Protein AF-A0A1N6IN02-F1 (afdb_monomer)

Solvent-accessible surface area (backbone atoms only — not comparable to full-atom values): 5648 Å² total; per-residue (Å²): 112,69,69,58,55,53,52,54,51,52,53,51,51,54,52,50,54,51,51,52,50,52,52,50,52,51,52,50,50,52,52,55,50,49,54,52,52,49,53,53,48,54,52,52,50,53,53,50,50,49,49,53,52,53,51,53,53,50,53,51,51,43,48,52,50,10,45,52,51,48,70,67,44,90,66,83,79,58,91,87,46,60,64,60,44,24,53,51,41,29,54,49,54,55,48,54,50,57,54,61,75,73,111

Mean predicted aligned error: 11.21 Å

Sequence (103 aa):
MEIIAIVISLASLIVAIRAIRVSKDIAKMQLEYEENAEKRREEKERLAEGKRKSEKRQEQLDWQEAERRARNSRFPIIEGTMKDRIEEEFRKIRSERILRGRN

Secondary structure (DSSP, 8-state):
-HHHHHHHHHHHHHHHHHHHHHHHHHHHHHHHHHHHHHHHHHHHHHHHHHHHHHHHHHHHHHHHHHHHHHHT-SSPPPTTTHHHHHHHHHHHHHHHHHHHTT-

Structure (mmCIF, N/CA/C/O backbone):
data_AF-A0A1N6IN02-F1
#
_entry.id   AF-A0A1N6IN02-F1
#
loop_
_atom_site.group_PDB
_atom_site.id
_atom_site.type_symbol
_atom_site.label_atom_id
_atom_site.label_alt_id
_atom_site.label_comp_id
_atom_site.label_asym_id
_atom_site.label_entity_id
_atom_site.label_seq_id
_atom_site.pdbx_PDB_ins_code
_atom_site.Cartn_x
_atom_site.Cartn_y
_atom_site.Cartn_z
_atom_site.occupancy
_atom_site.B_iso_or_equiv
_atom_site.auth_seq_id
_atom_site.auth_comp_id
_atom_site.auth_asym_id
_atom_site.auth_atom_id
_atom_site.pdbx_PDB_model_num
ATOM 1 N N . MET A 1 1 ? 32.975 -3.081 -61.814 1.00 61.88 1 MET A N 1
ATOM 2 C CA . MET A 1 1 ? 32.392 -4.095 -60.903 1.00 61.88 1 MET A CA 1
ATOM 3 C C . MET A 1 1 ? 32.920 -3.926 -59.478 1.00 61.88 1 MET A C 1
ATOM 5 O O . MET A 1 1 ? 32.109 -3.812 -58.572 1.00 61.88 1 MET A O 1
ATOM 9 N N . GLU A 1 2 ? 34.234 -3.793 -59.270 1.00 69.38 2 GLU A N 1
ATOM 10 C CA . GLU A 1 2 ? 34.852 -3.650 -57.933 1.00 69.38 2 GLU A CA 1
ATOM 11 C C . GLU A 1 2 ? 34.401 -2.402 -57.147 1.00 69.38 2 GLU A C 1
ATOM 13 O O . GLU A 1 2 ? 34.069 -2.501 -55.970 1.00 69.38 2 GLU A O 1
ATOM 18 N N . ILE A 1 3 ? 34.275 -1.243 -57.803 1.00 75.44 3 ILE A N 1
ATOM 19 C CA . ILE A 1 3 ? 33.822 0.009 -57.158 1.00 75.44 3 ILE A CA 1
ATOM 20 C C . ILE A 1 3 ? 32.387 -0.115 -56.617 1.00 75.44 3 ILE A C 1
ATOM 22 O O . ILE A 1 3 ? 32.084 0.365 -55.528 1.00 75.44 3 ILE A O 1
ATOM 26 N N . ILE A 1 4 ? 31.506 -0.806 -57.345 1.00 76.88 4 ILE A N 1
ATOM 27 C CA . ILE A 1 4 ? 30.104 -0.999 -56.943 1.00 76.88 4 ILE A CA 1
ATOM 28 C C . ILE A 1 4 ? 30.028 -1.899 -55.697 1.00 76.88 4 ILE A C 1
ATOM 30 O O . ILE A 1 4 ? 29.279 -1.600 -54.770 1.00 76.88 4 ILE A O 1
ATOM 34 N N . ALA A 1 5 ? 30.852 -2.949 -55.626 1.00 78.75 5 ALA A N 1
ATOM 35 C CA . ALA A 1 5 ? 30.935 -3.829 -54.459 1.00 78.75 5 ALA A CA 1
ATOM 36 C C . ALA A 1 5 ? 31.474 -3.109 -53.208 1.00 78.75 5 ALA A C 1
ATOM 38 O O . ALA A 1 5 ? 30.979 -3.341 -52.102 1.00 78.75 5 ALA A O 1
ATOM 39 N N . ILE A 1 6 ? 32.433 -2.191 -53.381 1.00 80.50 6 ILE A N 1
ATOM 40 C CA . ILE A 1 6 ? 32.952 -1.346 -52.295 1.00 80.50 6 ILE A CA 1
ATOM 41 C C . ILE A 1 6 ? 31.846 -0.426 -51.759 1.00 80.50 6 ILE A C 1
ATOM 43 O O . ILE A 1 6 ? 31.646 -0.349 -50.548 1.00 80.50 6 ILE A O 1
ATOM 47 N N . VAL A 1 7 ? 31.073 0.215 -52.641 1.00 82.06 7 VAL A N 1
ATOM 48 C CA . VAL A 1 7 ? 29.967 1.108 -52.247 1.00 82.06 7 VAL A CA 1
ATOM 49 C C . VAL A 1 7 ? 28.855 0.351 -51.509 1.00 82.06 7 VAL A C 1
ATOM 51 O O . VAL A 1 7 ? 28.382 0.820 -50.473 1.00 82.06 7 VAL A O 1
ATOM 54 N N . ILE A 1 8 ? 28.474 -0.843 -51.978 1.00 82.38 8 ILE A N 1
ATOM 55 C CA . ILE A 1 8 ? 27.462 -1.686 -51.313 1.00 82.38 8 ILE A CA 1
ATOM 56 C C . ILE A 1 8 ? 27.948 -2.144 -49.929 1.00 82.38 8 ILE A C 1
ATOM 58 O O . ILE A 1 8 ? 27.189 -2.106 -48.955 1.00 82.38 8 ILE A O 1
ATOM 62 N N . SER A 1 9 ? 29.225 -2.520 -49.820 1.00 79.62 9 SER A N 1
ATOM 63 C CA . SER A 1 9 ? 29.846 -2.901 -48.546 1.00 79.62 9 SER A CA 1
ATOM 64 C C . SER A 1 9 ? 29.845 -1.738 -47.549 1.00 79.62 9 SER A C 1
ATOM 66 O O . SER A 1 9 ? 29.503 -1.922 -46.380 1.00 79.62 9 SER A O 1
ATOM 68 N N . LEU A 1 10 ? 30.146 -0.520 -48.013 1.00 86.75 10 LEU A N 1
ATOM 69 C CA . LEU A 1 10 ? 30.140 0.680 -47.176 1.00 86.75 10 LEU A CA 1
ATOM 70 C C . LEU A 1 10 ? 28.727 1.026 -46.676 1.00 86.75 10 LEU A C 1
ATOM 72 O O . LEU A 1 10 ? 28.540 1.321 -45.496 1.00 86.75 10 LEU A O 1
ATOM 76 N N . ALA A 1 11 ? 27.723 0.946 -47.553 1.00 84.25 11 ALA A N 1
ATOM 77 C CA . ALA A 1 11 ? 26.327 1.191 -47.193 1.00 84.25 11 ALA A CA 1
ATOM 78 C C . ALA A 1 11 ? 25.824 0.177 -46.150 1.00 84.25 11 ALA A C 1
ATOM 80 O O . ALA A 1 11 ? 25.192 0.559 -45.163 1.00 84.25 11 ALA A O 1
ATOM 81 N N . SER A 1 12 ? 26.176 -1.100 -46.320 1.00 83.06 12 SER A N 1
ATOM 82 C CA . SER A 1 12 ? 25.832 -2.175 -45.380 1.00 83.06 12 SER A CA 1
ATOM 83 C C . SER A 1 12 ? 26.449 -1.942 -43.998 1.00 83.06 12 SER A C 1
ATOM 85 O O . SER A 1 12 ? 25.773 -2.095 -42.979 1.00 83.06 12 SER A O 1
ATOM 87 N N . LEU A 1 13 ? 27.705 -1.487 -43.953 1.00 88.19 13 LEU A N 1
ATOM 88 C CA . LEU A 1 13 ? 28.392 -1.159 -42.705 1.00 88.19 13 LEU A CA 1
ATOM 89 C C . LEU A 1 13 ? 27.721 0.010 -41.964 1.00 88.19 13 LEU A C 1
ATOM 91 O O . LEU A 1 13 ? 27.527 -0.056 -40.750 1.00 88.19 13 LEU A O 1
ATOM 95 N N . ILE A 1 14 ? 27.311 1.060 -42.682 1.00 85.31 14 ILE A N 1
ATOM 96 C CA . ILE A 1 14 ? 26.613 2.216 -42.095 1.00 85.31 14 ILE A CA 1
ATOM 97 C C . ILE A 1 14 ? 25.272 1.793 -41.478 1.00 85.31 14 ILE A C 1
ATOM 99 O O . ILE A 1 14 ? 24.951 2.199 -40.356 1.00 85.31 14 ILE A O 1
ATOM 103 N N . VAL A 1 15 ? 24.502 0.955 -42.180 1.00 86.19 15 VAL A N 1
ATOM 104 C CA . VAL A 1 15 ? 23.218 0.436 -41.684 1.00 86.19 15 VAL A CA 1
ATOM 105 C C . VAL A 1 15 ? 23.426 -0.440 -40.449 1.00 86.19 15 VAL A C 1
ATOM 107 O O . VAL A 1 15 ? 22.724 -0.252 -39.455 1.00 86.19 15 VAL A O 1
ATOM 110 N N . ALA A 1 16 ? 24.426 -1.324 -40.457 1.00 84.38 16 ALA A N 1
ATOM 111 C CA . ALA A 1 16 ? 24.751 -2.172 -39.312 1.00 84.38 16 ALA A CA 1
ATOM 112 C C . ALA A 1 16 ? 25.128 -1.346 -38.069 1.00 84.38 16 ALA A C 1
ATOM 114 O O . ALA A 1 16 ? 24.606 -1.585 -36.979 1.00 84.38 16 ALA A O 1
ATOM 115 N N . ILE A 1 17 ? 25.963 -0.311 -38.226 1.00 86.25 17 ILE A N 1
ATOM 116 C CA . ILE A 1 17 ? 26.329 0.595 -37.125 1.00 86.25 17 ILE A CA 1
ATOM 117 C C . ILE A 1 17 ? 25.088 1.297 -36.562 1.00 86.25 17 ILE A C 1
ATOM 119 O O . ILE A 1 17 ? 24.944 1.424 -35.342 1.00 86.25 17 ILE A O 1
ATOM 123 N N . ARG A 1 18 ? 24.176 1.751 -37.430 1.00 79.69 18 ARG A N 1
ATOM 124 C CA . ARG A 1 18 ? 22.944 2.423 -37.002 1.00 79.69 18 ARG A CA 1
ATOM 125 C C . ARG A 1 18 ? 21.998 1.466 -36.276 1.00 79.69 18 ARG A C 1
ATOM 127 O O . ARG A 1 18 ? 21.460 1.843 -35.239 1.00 79.69 18 ARG A O 1
ATOM 134 N N . ALA A 1 19 ? 21.862 0.231 -36.755 1.00 83.12 19 ALA A N 1
ATOM 135 C CA . ALA A 1 19 ? 21.071 -0.810 -36.103 1.00 83.12 19 ALA A CA 1
ATOM 136 C C . ALA A 1 19 ? 21.606 -1.155 -34.702 1.00 83.12 19 ALA A C 1
ATOM 138 O O . ALA A 1 19 ? 20.824 -1.276 -33.760 1.00 83.12 19 ALA A O 1
ATOM 139 N N . ILE A 1 20 ? 22.932 -1.230 -34.530 1.00 86.00 20 ILE A N 1
ATOM 140 C CA . ILE A 1 20 ? 23.557 -1.470 -33.218 1.00 86.00 20 ILE A CA 1
ATOM 141 C C . ILE A 1 20 ? 23.257 -0.324 -32.245 1.00 86.00 20 ILE A C 1
ATOM 143 O O . ILE A 1 20 ? 22.938 -0.581 -31.086 1.00 86.00 20 ILE A O 1
ATOM 147 N N . ARG A 1 21 ? 23.335 0.938 -32.692 1.00 84.94 21 ARG A N 1
ATOM 148 C CA . ARG A 1 21 ? 23.005 2.090 -31.831 1.00 84.94 21 ARG A CA 1
ATOM 149 C C . ARG A 1 21 ? 21.541 2.076 -31.404 1.00 84.94 21 ARG A C 1
ATOM 151 O O . ARG A 1 21 ? 21.277 2.133 -30.213 1.00 84.94 21 ARG A O 1
ATOM 158 N N . VAL A 1 22 ? 20.619 1.896 -32.351 1.00 86.81 22 VAL A N 1
ATOM 159 C CA . VAL A 1 22 ? 19.180 1.812 -32.050 1.00 86.81 22 VAL A CA 1
ATOM 160 C C . VAL A 1 22 ? 18.886 0.659 -31.088 1.00 86.81 22 VAL A C 1
ATOM 162 O O . VAL A 1 22 ? 18.123 0.829 -30.146 1.00 86.81 22 VAL A O 1
ATOM 165 N N . SER A 1 23 ? 19.541 -0.492 -31.261 1.00 84.56 23 SER A N 1
ATOM 166 C CA . SER A 1 23 ? 19.379 -1.631 -30.347 1.00 84.56 23 SER A CA 1
ATOM 167 C C . SER A 1 23 ? 19.861 -1.310 -28.928 1.00 84.56 23 SER A C 1
ATOM 169 O O . SER A 1 23 ? 19.213 -1.700 -27.960 1.00 84.56 23 SER A O 1
ATOM 171 N N . LYS A 1 24 ? 20.968 -0.568 -28.786 1.00 87.50 24 LYS A N 1
ATOM 172 C CA . LYS A 1 24 ? 21.455 -0.096 -27.479 1.00 87.50 24 LYS A CA 1
ATOM 173 C C . LYS A 1 24 ? 20.496 0.903 -26.834 1.00 87.50 24 LYS A C 1
ATOM 175 O O . LYS A 1 24 ? 20.250 0.801 -25.636 1.00 87.50 24 LYS A O 1
ATOM 180 N N . ASP A 1 25 ? 19.942 1.826 -27.615 1.00 87.94 25 ASP A N 1
ATOM 181 C CA . ASP A 1 25 ? 18.976 2.809 -27.118 1.00 87.94 25 ASP A CA 1
ATOM 182 C C . ASP A 1 25 ? 17.683 2.123 -26.648 1.00 87.94 25 ASP A C 1
ATOM 184 O O . ASP A 1 25 ? 17.174 2.432 -25.573 1.00 87.94 25 ASP A O 1
ATOM 188 N N . ILE A 1 26 ? 17.203 1.117 -27.390 1.00 88.19 26 ILE A N 1
ATOM 189 C CA . ILE 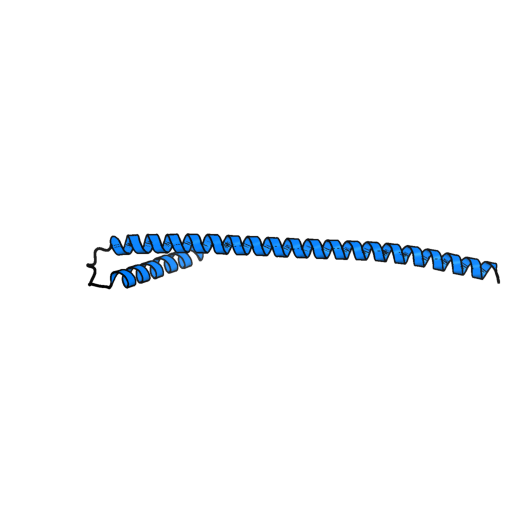A 1 26 ? 16.048 0.295 -26.997 1.00 88.19 26 ILE A CA 1
ATOM 190 C C . ILE A 1 26 ? 16.336 -0.480 -25.709 1.00 88.19 26 ILE A C 1
ATOM 192 O O . ILE A 1 26 ? 15.502 -0.477 -24.806 1.00 88.19 26 ILE A O 1
ATOM 196 N N . ALA A 1 27 ? 17.507 -1.113 -25.594 1.00 88.50 27 ALA A N 1
ATOM 197 C CA . ALA A 1 27 ? 17.887 -1.838 -24.382 1.00 88.50 27 ALA A CA 1
ATOM 198 C C . ALA A 1 27 ? 1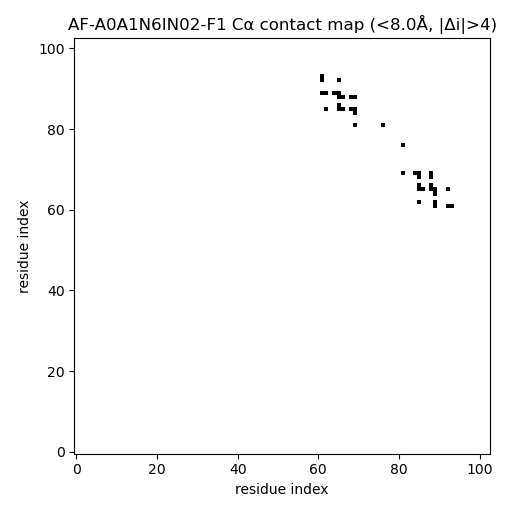7.947 -0.908 -23.160 1.00 88.50 27 ALA A C 1
ATOM 200 O O . ALA A 1 27 ? 17.483 -1.268 -22.080 1.00 88.50 27 ALA A O 1
ATOM 201 N N . LYS A 1 28 ? 18.455 0.319 -23.337 1.00 91.19 28 LYS A N 1
ATOM 202 C CA . LYS A 1 28 ? 18.464 1.334 -22.279 1.00 91.19 28 LYS A CA 1
ATOM 203 C C . LYS A 1 28 ? 17.047 1.747 -21.880 1.00 91.19 28 LYS A C 1
ATOM 205 O O . LYS A 1 28 ? 16.747 1.788 -20.692 1.00 91.19 28 LYS A O 1
ATOM 210 N N . MET A 1 29 ? 16.167 1.988 -22.853 1.00 89.62 29 MET A N 1
ATOM 211 C CA . MET A 1 29 ? 14.762 2.295 -22.575 1.00 89.62 29 MET A CA 1
ATOM 212 C C . MET A 1 29 ? 14.070 1.153 -21.827 1.00 89.62 29 MET A C 1
ATOM 214 O O . MET A 1 29 ? 13.355 1.414 -20.867 1.00 89.62 29 MET A O 1
ATOM 218 N N . GLN A 1 30 ? 14.284 -0.105 -22.226 1.00 88.06 30 GLN A N 1
ATOM 219 C CA . GLN A 1 30 ? 13.710 -1.266 -21.536 1.00 88.06 30 GLN A CA 1
ATOM 220 C C . GLN A 1 30 ? 14.152 -1.333 -20.072 1.00 88.06 30 GLN A C 1
ATOM 222 O O . GLN A 1 30 ? 13.309 -1.503 -19.196 1.00 88.06 30 GLN A O 1
ATOM 227 N N . LEU A 1 31 ? 15.439 -1.105 -19.806 1.00 90.94 31 LEU A N 1
ATOM 228 C CA . LEU A 1 31 ? 15.980 -1.094 -18.449 1.00 90.94 31 LEU A CA 1
ATOM 229 C C . LEU A 1 31 ? 15.384 0.044 -17.604 1.00 90.94 31 LEU A C 1
ATOM 231 O O . LEU A 1 31 ? 14.969 -0.179 -16.469 1.00 90.94 31 LEU A O 1
ATOM 235 N N . GLU A 1 32 ? 15.249 1.246 -18.172 1.00 91.50 32 GLU A N 1
ATOM 236 C CA . GLU A 1 32 ? 14.577 2.371 -17.504 1.00 91.50 32 GLU A CA 1
ATOM 237 C C . GLU A 1 32 ? 13.086 2.085 -17.241 1.00 91.50 32 GLU A C 1
ATOM 239 O O . GLU A 1 32 ? 12.538 2.495 -16.214 1.00 91.50 32 GLU A O 1
ATOM 244 N N . TYR A 1 33 ? 12.399 1.374 -18.142 1.00 91.12 33 TYR A N 1
ATOM 245 C CA . TYR A 1 33 ? 11.012 0.953 -17.926 1.00 91.12 33 TYR A CA 1
ATOM 246 C C . TYR A 1 33 ? 10.886 -0.068 -16.795 1.00 91.12 33 TYR A C 1
ATOM 248 O O . TYR A 1 33 ? 9.968 0.059 -15.981 1.00 91.12 33 TYR A O 1
ATOM 256 N N . GLU A 1 34 ? 11.781 -1.053 -16.731 1.00 89.38 34 GLU A N 1
ATOM 257 C CA . GLU A 1 34 ? 11.807 -2.062 -15.667 1.00 89.38 34 GLU A CA 1
ATOM 258 C C . GLU A 1 34 ? 12.081 -1.424 -14.302 1.00 89.38 34 GLU A C 1
ATOM 260 O O . GLU A 1 34 ? 11.303 -1.636 -13.370 1.00 89.38 34 GLU A O 1
ATOM 265 N N . GLU A 1 35 ? 13.083 -0.545 -14.207 1.00 91.25 35 GLU A N 1
ATOM 266 C CA . GLU A 1 35 ? 13.413 0.170 -12.968 1.00 91.25 35 GLU A CA 1
ATOM 267 C C . GLU A 1 35 ? 12.240 1.046 -12.493 1.00 91.25 35 GLU A C 1
ATOM 269 O O . GLU A 1 35 ? 11.875 1.065 -11.315 1.00 91.25 35 GLU A O 1
ATOM 274 N N . ASN A 1 36 ? 11.581 1.751 -13.417 1.00 90.25 36 ASN A N 1
ATOM 275 C CA . ASN A 1 36 ? 10.402 2.550 -13.088 1.00 90.25 36 ASN A CA 1
ATOM 276 C C . ASN A 1 36 ? 9.200 1.684 -12.687 1.00 90.25 36 ASN A C 1
ATOM 278 O O . ASN A 1 36 ? 8.402 2.087 -11.835 1.00 90.25 36 ASN A O 1
ATOM 282 N N . ALA A 1 37 ? 9.038 0.507 -13.292 1.00 89.75 37 ALA A N 1
ATOM 283 C CA . ALA A 1 37 ? 7.989 -0.431 -12.918 1.00 89.75 37 ALA A CA 1
ATOM 284 C C . ALA A 1 37 ? 8.228 -1.003 -11.514 1.00 89.75 37 ALA A C 1
ATOM 286 O O . ALA A 1 37 ? 7.272 -1.117 -10.745 1.00 89.75 37 ALA A O 1
ATOM 287 N N . GLU A 1 38 ? 9.476 -1.310 -11.165 1.00 90.00 38 GLU A N 1
ATOM 288 C CA . GLU A 1 38 ? 9.871 -1.793 -9.842 1.00 90.00 38 GLU A CA 1
ATOM 289 C C . GLU A 1 38 ? 9.656 -0.724 -8.766 1.00 90.00 38 GLU A C 1
ATOM 291 O O . GLU A 1 38 ? 8.914 -0.968 -7.813 1.00 90.00 38 GLU A O 1
ATOM 296 N N . LYS A 1 39 ? 10.125 0.512 -8.985 1.00 90.19 39 LYS A N 1
ATOM 297 C CA . LYS A 1 39 ? 9.871 1.643 -8.070 1.00 90.19 39 LYS A CA 1
ATOM 298 C C . LYS A 1 39 ? 8.381 1.868 -7.812 1.00 90.19 39 LYS A C 1
ATOM 300 O O . LYS A 1 39 ? 7.964 2.086 -6.676 1.00 90.19 39 LYS A O 1
ATOM 305 N N . ARG A 1 40 ? 7.542 1.762 -8.850 1.00 89.50 40 ARG A N 1
ATOM 306 C CA . ARG A 1 40 ? 6.077 1.862 -8.700 1.00 89.50 40 ARG A CA 1
ATOM 307 C C . ARG A 1 40 ? 5.482 0.705 -7.898 1.00 89.50 40 ARG A C 1
ATOM 309 O O . ARG A 1 40 ? 4.458 0.900 -7.243 1.00 89.50 40 ARG A O 1
ATOM 316 N N . ARG A 1 41 ? 6.051 -0.503 -7.979 1.00 87.00 41 ARG A N 1
ATOM 317 C CA . ARG A 1 41 ? 5.610 -1.650 -7.167 1.00 87.00 41 ARG A CA 1
ATOM 318 C C 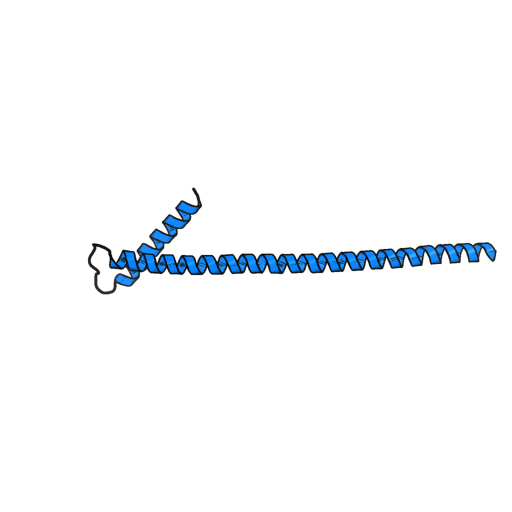. ARG A 1 41 ? 5.962 -1.425 -5.701 1.00 87.00 41 ARG A C 1
ATOM 320 O O . ARG A 1 41 ? 5.067 -1.531 -4.867 1.00 87.00 41 ARG A O 1
ATOM 327 N N . GLU A 1 42 ? 7.197 -1.024 -5.417 1.00 90.56 42 GLU A N 1
ATOM 328 C CA . GLU A 1 42 ? 7.649 -0.711 -4.059 1.00 90.56 42 GLU A CA 1
ATOM 329 C C . GLU A 1 42 ? 6.831 0.422 -3.429 1.00 90.56 42 GLU A C 1
ATOM 331 O O . GLU A 1 42 ? 6.382 0.315 -2.289 1.00 90.56 42 GLU A O 1
ATOM 336 N N . GLU A 1 43 ? 6.563 1.501 -4.168 1.00 89.00 43 GLU A N 1
ATOM 337 C CA . GLU A 1 43 ? 5.755 2.616 -3.666 1.00 89.00 43 GLU A CA 1
ATOM 338 C C . GLU A 1 43 ? 4.326 2.170 -3.323 1.00 89.00 43 GLU A C 1
ATOM 340 O O . GLU A 1 43 ? 3.807 2.487 -2.248 1.00 89.00 43 GLU A O 1
ATOM 345 N N . LYS A 1 44 ? 3.694 1.374 -4.197 1.00 89.06 44 LYS A N 1
ATOM 346 C CA . LYS A 1 44 ? 2.366 0.802 -3.930 1.00 89.06 44 LYS A CA 1
ATOM 347 C C . LYS A 1 44 ? 2.370 -0.102 -2.704 1.00 89.06 44 LYS A C 1
ATOM 349 O O . LYS A 1 44 ? 1.425 -0.043 -1.916 1.00 89.06 44 LYS A O 1
ATOM 354 N N . GLU A 1 45 ? 3.403 -0.919 -2.534 1.00 88.81 45 GLU A N 1
ATOM 355 C CA . GLU A 1 45 ? 3.542 -1.794 -1.374 1.00 88.81 45 GLU A CA 1
ATOM 356 C C . GLU A 1 45 ? 3.700 -0.985 -0.083 1.00 88.81 45 GLU A C 1
ATOM 358 O O . GLU A 1 45 ? 2.960 -1.218 0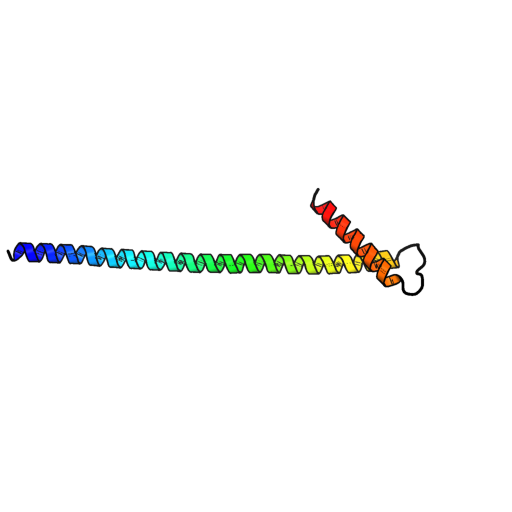.874 1.00 88.81 45 GLU A O 1
ATOM 363 N N . ARG A 1 46 ? 4.553 0.046 -0.078 1.00 89.38 46 ARG A N 1
ATOM 364 C CA . ARG A 1 46 ? 4.723 0.951 1.070 1.00 89.38 46 ARG A CA 1
ATOM 365 C C . ARG A 1 46 ? 3.432 1.679 1.429 1.00 89.38 46 ARG A C 1
ATOM 367 O O . ARG A 1 46 ? 3.099 1.793 2.610 1.00 89.38 46 ARG A O 1
ATOM 374 N N . LEU A 1 47 ? 2.678 2.149 0.435 1.00 85.19 47 LEU A N 1
ATOM 375 C CA . LEU A 1 47 ? 1.374 2.778 0.657 1.00 85.19 47 LEU A CA 1
ATOM 376 C C . LEU A 1 47 ? 0.359 1.786 1.236 1.00 85.19 47 LEU A C 1
ATOM 378 O O . LEU A 1 47 ? -0.376 2.127 2.166 1.00 85.19 47 LEU A O 1
ATOM 382 N N . ALA A 1 48 ? 0.321 0.555 0.723 1.00 86.69 48 ALA A N 1
ATOM 383 C CA . ALA A 1 48 ? -0.547 -0.495 1.245 1.00 86.69 48 ALA A CA 1
ATOM 384 C C . ALA A 1 48 ? -0.169 -0.881 2.684 1.00 86.69 48 ALA A C 1
ATOM 386 O O . ALA A 1 48 ? -1.047 -1.031 3.535 1.00 86.69 48 ALA A O 1
ATOM 387 N N . GLU A 1 49 ? 1.122 -0.993 2.989 1.00 89.62 49 GLU A N 1
ATOM 388 C CA . GLU A 1 49 ? 1.608 -1.279 4.337 1.00 89.62 49 GLU A CA 1
ATOM 389 C C . GLU A 1 49 ? 1.293 -0.131 5.308 1.00 89.62 49 GLU A C 1
ATOM 391 O O . GLU A 1 49 ? 0.840 -0.373 6.430 1.00 89.62 49 GLU A O 1
ATOM 396 N N . GLY A 1 50 ? 1.453 1.119 4.864 1.00 85.75 50 GLY A N 1
ATOM 397 C CA . GLY A 1 50 ? 1.058 2.309 5.615 1.00 85.75 50 GLY A CA 1
ATOM 398 C C . GLY A 1 50 ? -0.424 2.288 5.987 1.00 85.75 50 GLY A C 1
ATOM 399 O O . GLY A 1 50 ? -0.758 2.440 7.164 1.00 85.75 50 GLY A O 1
ATOM 400 N N . LYS A 1 51 ? -1.301 1.995 5.014 1.00 83.75 51 LYS A N 1
ATOM 401 C CA . LYS A 1 51 ? -2.747 1.841 5.246 1.00 83.75 51 LYS A CA 1
ATOM 402 C C . LYS A 1 51 ? -3.060 0.718 6.234 1.00 83.75 51 LYS A C 1
ATOM 404 O O . LYS A 1 51 ? -3.796 0.938 7.191 1.00 83.75 51 LYS A O 1
ATOM 409 N N . ARG A 1 52 ? -2.434 -0.456 6.081 1.00 83.69 52 ARG A N 1
ATOM 410 C CA . ARG A 1 52 ? -2.603 -1.581 7.021 1.00 83.69 52 ARG A CA 1
ATOM 411 C C . ARG A 1 52 ? -2.193 -1.202 8.446 1.00 83.69 52 ARG A C 1
ATOM 413 O O . ARG A 1 52 ? -2.869 -1.577 9.401 1.00 83.69 52 ARG A O 1
ATOM 420 N N . LYS A 1 53 ? -1.091 -0.462 8.615 1.00 86.19 53 LYS A N 1
ATOM 421 C CA . LYS A 1 53 ? -0.635 0.005 9.936 1.00 86.19 53 LYS A CA 1
ATOM 422 C C . LYS A 1 53 ? -1.602 1.017 10.544 1.00 86.19 53 LYS A C 1
ATOM 424 O O . LYS A 1 53 ? -1.903 0.904 11.732 1.00 86.19 53 LYS A O 1
ATOM 429 N N . SER A 1 54 ? -2.102 1.976 9.763 1.00 84.25 54 SER A N 1
ATOM 430 C CA . SER A 1 54 ? -3.095 2.937 10.257 1.00 84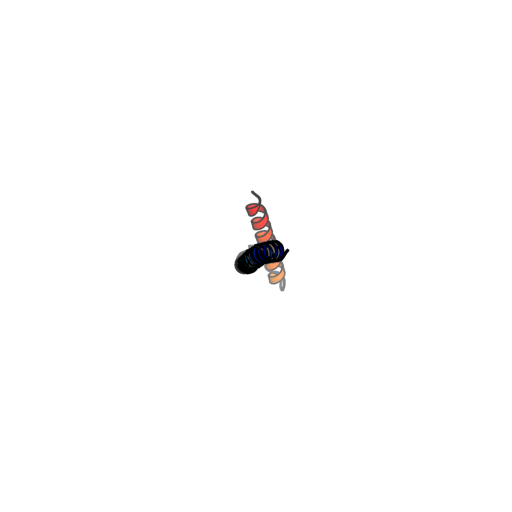.25 54 SER A CA 1
ATOM 431 C C . SER A 1 54 ? -4.416 2.263 10.622 1.00 84.25 54 SER A C 1
ATOM 433 O O . SER A 1 54 ? -4.965 2.559 11.677 1.00 84.25 5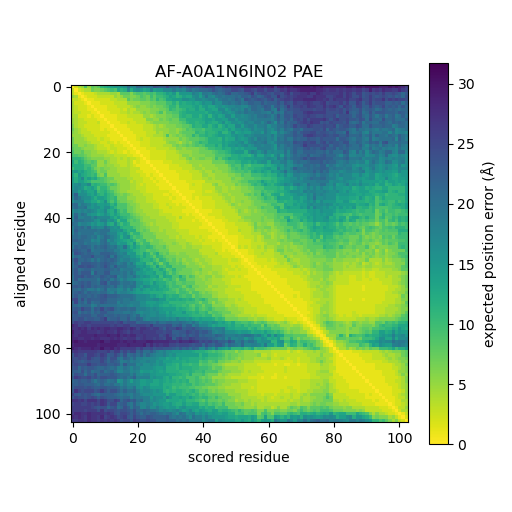4 SER A O 1
ATOM 435 N N . GLU A 1 55 ? -4.886 1.311 9.812 1.00 87.06 55 GLU A N 1
ATOM 436 C CA . GLU A 1 55 ? -6.110 0.547 10.082 1.00 87.06 55 GLU A CA 1
ATOM 437 C C . GLU A 1 55 ? -5.989 -0.265 11.373 1.00 87.06 55 GLU A C 1
ATOM 439 O O . GLU A 1 55 ? -6.871 -0.181 12.222 1.00 87.06 55 GLU A O 1
ATOM 444 N N . LYS A 1 56 ? -4.865 -0.965 11.580 1.00 88.06 56 LYS A N 1
ATOM 445 C CA . LYS A 1 56 ? -4.605 -1.704 12.827 1.00 88.06 56 LYS A CA 1
ATOM 446 C C . LYS A 1 56 ? -4.566 -0.798 14.055 1.00 88.06 56 LYS A C 1
ATOM 448 O O . LYS A 1 56 ? -5.119 -1.152 15.091 1.00 88.06 56 LYS A O 1
ATOM 453 N N . ARG A 1 57 ? -3.911 0.366 13.962 1.00 88.06 57 ARG A N 1
ATOM 454 C CA . ARG A 1 57 ? -3.887 1.343 15.066 1.00 88.06 57 ARG A CA 1
ATOM 455 C C . ARG A 1 57 ? -5.286 1.848 15.378 1.00 88.06 57 ARG A C 1
ATOM 457 O O . ARG A 1 57 ? -5.660 1.924 16.541 1.00 88.06 57 ARG A O 1
ATOM 464 N N . GLN A 1 58 ? -6.060 2.163 14.347 1.00 87.31 58 GLN A N 1
ATOM 465 C CA . GLN A 1 58 ? -7.420 2.632 14.535 1.00 87.31 58 GLN A CA 1
ATOM 466 C C . GLN A 1 58 ? -8.315 1.535 15.134 1.00 87.31 58 GLN A C 1
ATOM 468 O O . GLN A 1 58 ? -9.095 1.820 16.032 1.00 87.31 58 GLN A O 1
ATOM 473 N N . GLU A 1 59 ? -8.174 0.282 14.702 1.00 90.19 59 GLU A N 1
ATOM 474 C CA . GLU A 1 59 ? -8.890 -0.853 15.290 1.00 90.19 59 GLU A CA 1
ATOM 475 C C . GLU A 1 59 ? -8.551 -1.044 16.776 1.00 90.19 59 GLU A C 1
ATOM 477 O O . GLU A 1 59 ? -9.447 -1.277 17.583 1.00 90.19 59 GLU A O 1
ATOM 482 N N . GLN A 1 60 ? -7.285 -0.876 17.169 1.00 92.12 60 GLN A N 1
ATOM 483 C CA . GLN A 1 60 ? -6.892 -0.903 18.583 1.00 92.12 60 GLN A CA 1
ATOM 484 C C . GLN A 1 60 ? -7.545 0.224 19.392 1.00 92.12 60 GLN A C 1
ATOM 486 O O . GLN A 1 60 ? -8.033 -0.025 20.493 1.00 92.12 60 GLN A O 1
ATOM 491 N N . LEU A 1 61 ? -7.580 1.447 18.853 1.00 91.50 61 LEU A N 1
ATOM 492 C CA . LEU A 1 61 ? -8.243 2.581 19.505 1.00 91.50 61 LEU A CA 1
ATOM 493 C C . LEU A 1 61 ? -9.749 2.344 19.660 1.00 91.50 61 LEU A C 1
ATOM 495 O O . LEU A 1 61 ? -10.308 2.631 20.716 1.00 91.50 61 LEU A O 1
ATOM 499 N N . ASP A 1 62 ? -10.397 1.779 18.641 1.00 91.88 62 ASP A N 1
ATOM 500 C CA . ASP A 1 62 ? -11.814 1.424 18.702 1.00 91.88 62 ASP A CA 1
ATOM 501 C C . ASP A 1 62 ? -12.087 0.379 19.797 1.00 91.88 62 ASP A C 1
ATOM 503 O O . ASP A 1 62 ? -13.072 0.501 20.522 1.00 91.88 62 ASP A O 1
ATOM 507 N N . TRP A 1 63 ? -11.221 -0.632 19.953 1.00 93.00 63 TRP A N 1
ATOM 508 C CA . TRP A 1 63 ? -11.341 -1.627 21.026 1.00 93.00 63 TRP A CA 1
ATOM 509 C C . TRP A 1 63 ? -11.167 -1.011 22.417 1.00 93.00 63 TRP A C 1
ATOM 511 O O . TRP A 1 63 ? -11.939 -1.324 23.323 1.00 93.00 63 TRP A O 1
ATOM 521 N N . GLN A 1 64 ? -10.196 -0.111 22.589 1.00 93.38 64 GLN A N 1
ATOM 522 C CA . GLN A 1 64 ? -9.996 0.604 23.854 1.00 93.38 64 GLN A CA 1
ATOM 523 C C . GLN A 1 64 ? -11.202 1.482 24.205 1.00 93.38 64 GLN A C 1
ATOM 525 O O . GLN A 1 64 ? -11.652 1.510 25.351 1.00 93.38 64 GLN A O 1
ATOM 530 N N . GLU A 1 65 ? -11.761 2.178 23.216 1.00 92.19 65 GLU A N 1
ATOM 531 C CA . GLU A 1 65 ? -12.957 2.996 23.397 1.00 92.19 65 GLU A CA 1
ATOM 532 C C . GLU A 1 65 ? -14.192 2.134 23.698 1.00 92.19 65 GLU A C 1
ATOM 534 O O . GLU A 1 65 ? -14.986 2.487 24.571 1.00 92.19 65 GLU A O 1
ATOM 539 N N . ALA A 1 66 ? -14.331 0.975 23.048 1.00 91.62 66 ALA A N 1
ATOM 540 C CA . ALA A 1 66 ? -15.392 0.012 23.331 1.00 91.62 66 ALA A CA 1
ATOM 541 C C . ALA A 1 66 ? -15.313 -0.509 24.770 1.00 91.62 66 ALA A C 1
ATOM 543 O O . ALA A 1 66 ? -16.318 -0.546 25.479 1.00 91.62 66 ALA A O 1
ATOM 544 N N . GLU A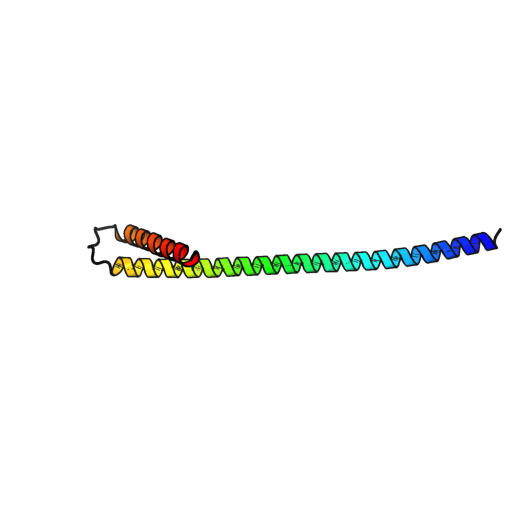 1 67 ? -14.110 -0.846 25.236 1.00 91.19 67 GLU A N 1
ATOM 545 C CA . GLU A 1 67 ? -13.879 -1.278 26.611 1.00 91.19 67 GLU A CA 1
ATOM 546 C C . GLU A 1 67 ? -14.218 -0.170 27.615 1.00 91.19 67 GLU A C 1
ATOM 548 O O . GLU A 1 67 ? -14.909 -0.417 28.608 1.00 91.19 67 GLU A O 1
ATOM 553 N N . ARG A 1 68 ? -13.811 1.072 27.331 1.00 90.50 68 ARG A N 1
ATOM 554 C CA . ARG A 1 68 ? -14.140 2.243 28.153 1.00 90.50 68 ARG A CA 1
ATOM 555 C C . ARG A 1 68 ? -15.651 2.476 28.235 1.00 90.50 68 ARG A C 1
ATOM 557 O O . ARG A 1 68 ? -16.172 2.687 29.330 1.00 90.50 68 ARG A O 1
ATOM 564 N N . ARG A 1 69 ? -16.369 2.421 27.107 1.00 88.06 69 ARG A N 1
ATOM 565 C CA . ARG A 1 69 ? -17.835 2.588 27.061 1.00 88.06 69 ARG A CA 1
ATOM 566 C C . ARG A 1 69 ? -18.564 1.458 27.775 1.00 88.06 69 ARG A C 1
ATOM 568 O O . ARG A 1 69 ? -19.467 1.727 28.562 1.00 88.06 69 ARG A O 1
ATOM 575 N N . ALA A 1 70 ? -18.136 0.215 27.565 1.00 87.69 70 ALA A N 1
ATOM 576 C CA . ALA A 1 70 ? -18.712 -0.945 28.231 1.00 87.69 70 ALA A CA 1
ATOM 577 C C . ALA A 1 70 ? -18.553 -0.865 29.757 1.00 87.69 70 ALA A C 1
ATOM 579 O O . ALA A 1 70 ? -19.497 -1.179 30.481 1.00 87.69 70 ALA A O 1
ATOM 580 N N . ARG A 1 71 ? -17.392 -0.402 30.250 1.00 86.00 71 ARG A N 1
ATOM 581 C CA . ARG A 1 71 ? -17.126 -0.212 31.689 1.00 86.00 71 ARG A CA 1
ATOM 582 C C . ARG A 1 71 ? -17.925 0.936 32.298 1.00 86.00 71 ARG A C 1
ATOM 584 O O . ARG A 1 71 ? -18.375 0.821 33.430 1.00 86.00 71 ARG A O 1
ATOM 591 N N . ASN A 1 72 ? -18.126 2.011 31.542 1.00 86.81 72 ASN A N 1
ATOM 592 C CA . ASN A 1 72 ? -18.885 3.182 31.985 1.00 86.81 72 ASN A CA 1
ATOM 593 C C . ASN A 1 72 ? -20.401 3.045 31.760 1.00 86.81 72 ASN A C 1
ATOM 595 O O . ASN A 1 72 ? -21.146 4.002 31.978 1.00 86.81 72 ASN A O 1
ATOM 599 N N . SER A 1 73 ? -20.871 1.886 31.291 1.00 81.31 73 SER A N 1
ATOM 600 C CA . SER A 1 73 ? -22.288 1.653 31.035 1.00 81.31 73 SER A CA 1
ATOM 601 C C . SER A 1 73 ? -23.088 1.661 32.337 1.00 81.31 73 SER A C 1
ATOM 603 O O . SER A 1 73 ? -22.715 1.034 33.325 1.00 81.31 73 SER A O 1
ATOM 605 N N . ARG A 1 74 ? -24.234 2.348 32.321 1.00 78.19 74 ARG A N 1
ATOM 606 C CA . ARG A 1 74 ? -25.160 2.424 33.462 1.00 78.19 74 ARG A CA 1
ATOM 607 C C . ARG A 1 74 ? -25.908 1.105 33.708 1.00 78.19 74 ARG A C 1
ATOM 609 O O . ARG A 1 74 ? -26.517 0.941 34.760 1.00 78.19 74 ARG A O 1
ATOM 616 N N . PHE A 1 75 ? -25.883 0.185 32.743 1.00 75.94 75 PHE A N 1
ATOM 617 C CA . PHE A 1 75 ? -26.539 -1.114 32.855 1.00 75.94 75 PHE A CA 1
ATOM 618 C C . PHE A 1 75 ? -25.655 -2.113 33.619 1.00 75.94 75 PHE A C 1
ATOM 620 O O . PHE A 1 75 ? -24.484 -2.282 33.258 1.00 75.94 75 PHE A O 1
ATOM 627 N N . PRO A 1 76 ? -26.196 -2.801 34.644 1.00 74.19 76 PRO A N 1
ATOM 628 C CA . PRO A 1 76 ? -25.431 -3.756 35.436 1.00 74.19 76 PRO A CA 1
ATOM 629 C C . PRO A 1 76 ? -24.894 -4.898 34.566 1.00 74.19 76 PRO A C 1
ATOM 631 O O . PRO A 1 76 ? -25.535 -5.352 33.619 1.00 74.19 76 PRO A O 1
ATOM 634 N N . ILE A 1 77 ? -23.677 -5.342 34.877 1.00 73.25 77 ILE A N 1
ATOM 635 C CA . ILE A 1 77 ? -23.045 -6.492 34.229 1.00 73.25 77 ILE A CA 1
ATOM 636 C C . ILE A 1 77 ? -23.670 -7.760 34.808 1.00 73.25 77 ILE A C 1
ATOM 638 O O . ILE A 1 77 ? -23.560 -7.993 36.008 1.00 73.25 77 ILE A O 1
ATOM 642 N N . ILE A 1 78 ? -24.298 -8.577 33.966 1.00 74.38 78 ILE A N 1
ATOM 643 C CA . ILE A 1 78 ? -24.634 -9.957 34.338 1.00 74.38 78 ILE A CA 1
ATOM 644 C C . ILE A 1 78 ? -23.329 -10.765 34.279 1.00 74.38 78 ILE A C 1
ATOM 646 O O . ILE A 1 78 ? -22.483 -10.509 33.421 1.00 74.38 78 ILE A O 1
ATOM 650 N N . GLU A 1 79 ? -23.124 -11.698 35.204 1.00 64.81 79 GLU 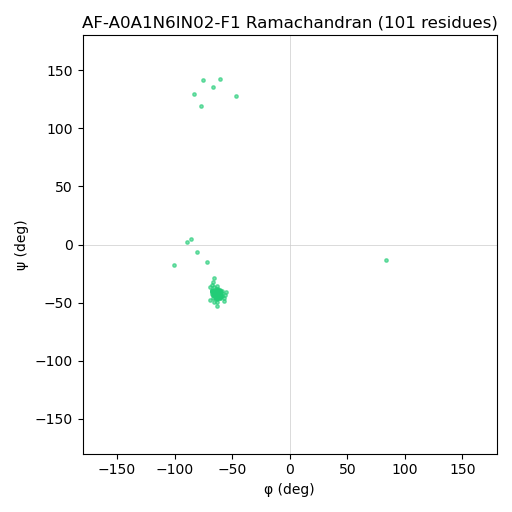A N 1
ATOM 651 C CA . GLU A 1 79 ? -21.912 -12.523 35.261 1.00 64.81 79 GLU A CA 1
ATOM 652 C C . GLU A 1 79 ? -21.549 -13.100 33.875 1.00 64.81 79 GLU A C 1
ATOM 654 O O . GLU A 1 79 ? -22.393 -13.659 33.178 1.00 64.81 79 GLU A O 1
ATOM 659 N N . GLY A 1 80 ? -20.301 -12.901 33.437 1.00 67.62 80 GLY A N 1
ATOM 660 C CA . GLY A 1 80 ? -19.799 -13.391 32.146 1.00 67.62 80 GLY A CA 1
ATOM 661 C C . GLY A 1 80 ? -20.095 -12.530 30.905 1.00 67.62 80 GLY A C 1
ATOM 662 O O . GLY A 1 80 ? -19.423 -12.716 29.894 1.00 67.62 80 GLY A O 1
ATOM 663 N N . THR A 1 81 ? -20.990 -11.533 30.954 1.00 83.31 81 THR A N 1
ATOM 664 C CA . THR A 1 81 ? -21.439 -10.798 29.740 1.00 83.31 81 THR A CA 1
ATOM 665 C C . THR A 1 81 ? -20.599 -9.573 29.371 1.00 83.31 81 THR A C 1
ATOM 667 O O . THR A 1 81 ? -20.891 -8.854 28.412 1.00 83.31 81 THR A O 1
ATOM 670 N N . MET A 1 82 ? -19.525 -9.294 30.118 1.00 84.88 82 MET A N 1
ATOM 671 C CA . MET A 1 82 ? -18.696 -8.112 29.866 1.00 84.88 82 MET A CA 1
ATOM 672 C C . MET A 1 82 ? -18.047 -8.144 28.481 1.00 84.88 82 MET A C 1
ATOM 674 O O . MET A 1 82 ? -17.995 -7.118 27.810 1.00 84.88 82 MET A O 1
ATOM 678 N N . LYS A 1 83 ? -17.597 -9.321 28.042 1.00 86.12 83 LYS A N 1
ATOM 679 C CA . LYS A 1 83 ? -16.964 -9.494 26.734 1.00 86.12 83 LYS A CA 1
ATOM 680 C C . LYS A 1 83 ? -17.939 -9.194 25.593 1.00 86.12 83 LYS A C 1
ATOM 682 O O . LYS A 1 83 ? -17.591 -8.429 24.699 1.00 86.12 83 LYS A O 1
ATOM 687 N N . ASP A 1 84 ? -19.160 -9.714 25.683 1.00 87.88 84 ASP A N 1
ATOM 688 C CA . ASP A 1 84 ? -20.202 -9.519 24.667 1.00 87.88 84 ASP A CA 1
ATOM 689 C C . ASP A 1 84 ? -20.580 -8.043 24.533 1.00 87.88 84 ASP A C 1
ATOM 691 O O . ASP A 1 84 ? -20.715 -7.522 23.428 1.00 87.88 84 ASP A O 1
ATOM 695 N N . ARG A 1 85 ? -20.656 -7.326 25.658 1.00 86.06 85 ARG A N 1
ATOM 696 C CA . ARG A 1 85 ? -20.921 -5.885 25.653 1.00 86.06 85 ARG A CA 1
ATOM 697 C C . ARG A 1 85 ? -19.777 -5.072 25.047 1.00 86.06 85 ARG A C 1
ATOM 699 O O . ARG A 1 85 ? -20.044 -4.118 24.323 1.00 86.06 85 ARG A O 1
ATOM 706 N N . ILE A 1 86 ? -18.517 -5.422 25.325 1.00 90.56 86 ILE A N 1
ATOM 707 C CA . ILE A 1 86 ? -17.365 -4.769 24.676 1.00 90.56 86 ILE A CA 1
ATOM 708 C C . ILE A 1 86 ? -17.435 -4.997 23.162 1.00 90.56 86 ILE A C 1
ATOM 710 O O . ILE A 1 86 ? -17.234 -4.064 22.389 1.00 90.56 86 ILE A O 1
ATOM 714 N N . GLU A 1 87 ? -17.765 -6.213 22.724 1.00 90.75 87 GLU A N 1
ATOM 715 C CA . GLU A 1 87 ? -17.902 -6.524 21.302 1.00 90.75 87 GLU A CA 1
ATOM 716 C C . GLU A 1 87 ? -19.057 -5.751 20.642 1.00 90.75 87 GLU A C 1
ATOM 718 O O . GLU A 1 87 ? -18.909 -5.242 19.528 1.00 90.75 87 GLU A O 1
ATOM 723 N N . GLU A 1 88 ? -20.190 -5.600 21.328 1.00 90.38 88 GLU A N 1
ATOM 724 C CA . GLU A 1 88 ? -21.321 -4.810 20.838 1.00 90.38 88 GLU A CA 1
ATOM 725 C C . GLU A 1 88 ? -20.963 -3.321 20.691 1.00 90.38 88 GLU A C 1
ATOM 727 O O . GLU A 1 88 ? -21.230 -2.714 19.649 1.00 90.38 88 GLU A O 1
ATOM 732 N N . GLU A 1 89 ? -20.299 -2.735 21.692 1.00 91.12 89 GLU A N 1
ATOM 733 C CA . GLU A 1 89 ? -19.834 -1.344 21.635 1.00 91.12 89 GLU A CA 1
ATOM 734 C C . GLU A 1 89 ? -18.785 -1.138 20.534 1.00 91.12 89 GLU A C 1
ATOM 736 O O . GLU A 1 89 ? -18.844 -0.149 19.800 1.00 91.12 89 GLU A O 1
ATOM 741 N N . PHE A 1 90 ? -17.884 -2.103 20.331 1.00 92.00 90 PHE A N 1
ATOM 742 C CA . PHE A 1 90 ? -16.927 -2.076 19.225 1.00 92.00 90 PHE A CA 1
ATOM 743 C C . PHE A 1 90 ? -17.635 -2.059 17.863 1.00 92.00 90 PHE A C 1
ATOM 745 O O . PHE A 1 90 ? -17.297 -1.249 16.993 1.00 92.00 90 PHE A O 1
ATOM 752 N N . ARG A 1 91 ? -18.665 -2.898 17.671 1.00 91.94 91 ARG A N 1
ATOM 753 C CA . ARG A 1 91 ? -19.467 -2.908 16.433 1.00 91.94 91 ARG A CA 1
ATOM 754 C C . ARG A 1 91 ? -20.157 -1.563 16.190 1.00 91.94 91 ARG A C 1
ATOM 756 O O . ARG A 1 91 ? -20.170 -1.100 15.044 1.00 91.94 91 ARG A O 1
ATOM 763 N N . LYS A 1 92 ? -20.688 -0.916 17.236 1.00 92.88 92 LYS A N 1
ATOM 764 C CA . LYS A 1 92 ? -21.298 0.424 17.141 1.00 92.88 92 LYS A CA 1
ATOM 765 C C . LYS A 1 92 ? -20.272 1.476 16.721 1.00 92.88 92 LYS A C 1
ATOM 767 O O . LYS A 1 92 ? -20.480 2.137 15.706 1.00 92.88 92 LYS A O 1
ATOM 772 N N . ILE A 1 93 ? -19.135 1.564 17.415 1.00 91.62 93 ILE A N 1
ATOM 773 C CA . ILE A 1 93 ? -18.054 2.523 17.114 1.00 91.62 93 ILE A CA 1
ATOM 774 C C . ILE A 1 93 ? -17.550 2.353 15.676 1.00 91.62 93 ILE A C 1
ATOM 776 O O . ILE A 1 93 ? -17.436 3.325 14.923 1.00 91.62 93 ILE A O 1
ATOM 780 N N . ARG A 1 94 ? -17.305 1.106 15.254 1.00 89.19 94 ARG A N 1
ATOM 781 C CA . ARG A 1 94 ? -16.866 0.798 13.890 1.00 89.19 94 ARG A CA 1
ATOM 782 C C . ARG A 1 94 ? -17.889 1.251 12.847 1.00 89.19 94 ARG A C 1
ATOM 784 O O . ARG A 1 94 ? -17.498 1.804 11.817 1.00 89.19 94 ARG A O 1
ATOM 791 N N . SER A 1 95 ? -19.176 1.030 13.108 1.00 88.69 95 SER A N 1
ATOM 792 C CA . SER A 1 95 ? -20.269 1.433 12.214 1.00 88.69 95 SER A CA 1
ATOM 793 C C . SER A 1 95 ? -20.393 2.956 12.126 1.00 88.69 95 SER A C 1
ATOM 795 O O . SER A 1 95 ? -20.441 3.497 11.023 1.00 88.69 95 SER A O 1
ATOM 797 N N . GLU A 1 96 ? -20.348 3.660 13.262 1.00 90.25 96 GLU A N 1
ATOM 798 C CA . GLU A 1 96 ? -20.344 5.128 13.319 1.00 90.25 96 GLU A CA 1
ATOM 799 C C . GLU A 1 96 ? -19.191 5.720 12.505 1.00 90.25 96 GLU A C 1
ATOM 801 O O . GLU A 1 96 ? -19.388 6.667 11.744 1.00 90.25 96 GLU A O 1
ATOM 806 N N . ARG A 1 97 ? -17.989 5.146 12.614 1.00 85.44 97 ARG A N 1
ATOM 807 C CA . ARG A 1 97 ? -16.823 5.601 11.851 1.00 85.44 97 ARG A CA 1
ATOM 808 C C . ARG A 1 97 ? -17.001 5.408 10.345 1.00 85.44 97 ARG A C 1
ATOM 810 O O . ARG A 1 97 ? -16.689 6.319 9.584 1.00 85.44 97 ARG A O 1
ATOM 817 N N . ILE A 1 98 ? -17.492 4.245 9.908 1.00 84.81 98 ILE A N 1
ATOM 818 C CA . ILE A 1 98 ? -17.743 3.976 8.480 1.00 84.81 98 ILE A CA 1
ATOM 819 C C . ILE A 1 98 ? -18.777 4.962 7.924 1.00 84.81 98 ILE A C 1
ATOM 821 O O . ILE A 1 98 ? -18.607 5.460 6.814 1.00 84.81 98 ILE A O 1
ATOM 825 N N . LEU A 1 99 ? -19.821 5.266 8.700 1.00 84.81 99 LEU A N 1
ATOM 826 C CA . LEU A 1 99 ? -20.844 6.238 8.317 1.00 84.81 99 LEU A CA 1
ATOM 827 C C . LEU A 1 99 ? -20.286 7.667 8.257 1.00 84.81 99 LEU A C 1
ATOM 829 O O . LEU A 1 99 ? -20.548 8.372 7.289 1.00 84.81 99 LEU A O 1
ATOM 833 N N . ARG A 1 100 ? -19.458 8.080 9.227 1.00 82.00 100 ARG A N 1
ATOM 834 C CA . ARG A 1 100 ? -18.802 9.403 9.226 1.00 82.00 100 ARG A CA 1
ATOM 835 C C . ARG A 1 100 ? -17.796 9.589 8.093 1.00 82.00 100 ARG A C 1
ATOM 837 O O . ARG A 1 100 ? -17.597 10.714 7.672 1.00 82.00 100 ARG A O 1
ATOM 844 N N . GLY A 1 101 ? -17.161 8.520 7.614 1.00 70.88 101 GLY A N 1
ATOM 845 C CA . GLY A 1 101 ? -16.237 8.586 6.476 1.00 70.88 101 GLY A CA 1
ATOM 846 C C . GLY A 1 101 ? -16.914 8.610 5.100 1.00 70.88 101 GLY A C 1
ATOM 847 O O . GLY A 1 101 ? -16.212 8.721 4.099 1.00 70.88 101 GLY A O 1
ATOM 848 N N . ARG A 1 102 ? -18.244 8.440 5.032 1.00 59.34 102 ARG A N 1
ATOM 849 C CA . ARG A 1 102 ? -19.033 8.474 3.785 1.00 59.34 102 ARG A CA 1
ATOM 850 C C . ARG A 1 102 ? -19.757 9.803 3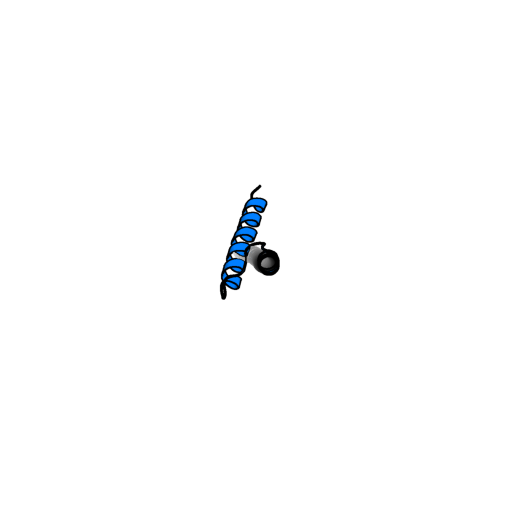.540 1.00 59.34 102 ARG A C 1
ATOM 852 O O . ARG A 1 102 ? -20.173 10.020 2.405 1.00 59.34 102 ARG A O 1
ATOM 859 N N . ASN A 1 103 ? -19.919 10.630 4.572 1.00 48.62 103 ASN A N 1
ATOM 860 C CA . ASN A 1 103 ? -20.448 11.995 4.475 1.00 48.62 103 ASN A CA 1
ATOM 861 C C . ASN A 1 103 ? -19.304 12.998 4.326 1.00 48.62 103 ASN A C 1
ATOM 863 O O . ASN A 1 103 ? -19.552 14.051 3.706 1.00 48.62 103 ASN A O 1
#

Foldseek 3Di:
DVVVVVVVVVVVVVVVVVVVVVVVVVVVVVVVVVVVVVVVVVVVVVVVVVVVVVVVVVLVVLLVVLLVCLVPDPDDDDPPCSVVSSVVSSVVSVVVVVVVVVD

Radius of gyration: 33.99 Å; Cα contacts (8 Å, |Δi|>4): 20; chains: 1; bounding box: 61×25×96 Å

pLDDT: mean 85.15, std 7.61, range [48.62, 93.38]